Protein AF-A0A699RBP7-F1 (afdb_monomer)

Secondary structure (DSSP, 8-state):
-HHHHHHHHHHHHHHHHHH--HHHHHHHHHHHHS-HHHHHHHHHHHHHHHHHTSSSSSHHHHHHTS-HHHHHHHHHT--SSHHHHHHHHHHHHHHHHHHHHHHHHHHHHHHHHT-

Radius of gyration: 32.84 Å; Cα contacts (8 Å, |Δi|>4): 34; chains: 1; bounding box: 52×28×97 Å

pLDDT: mean 85.46, std 9.22, range [52.0, 94.81]

InterPro domains:
  IPR005162 Retrotransposon-derived protein PEG10, N-terminal capsid-like domain [PF03732] (1-54)

Sequence (115 aa):
ALMWWNSHVRIFGNDVAYVMTWIELKEKMADKYCPRNEMKKIETEFWNLKVQGTGVTRVERYIGGLPDSIYGSVAASKPKTMQEATEMETGLMDKKIRTYTERQAANKRKFEDTS

Nearest PDB structures (foldseek):
  2fi2-assembly1_B  TM=8.520E-01  e=1.360E+00  Homo sapiens
  4ilo-assembly1_A  TM=3.085E-01  e=9.443E+00  Chlamydia trachomatis L2/434/Bu

Structure (mmCIF, N/CA/C/O backbone):
data_AF-A0A699RBP7-F1
#
_entry.id   AF-A0A699RBP7-F1
#
loop_
_atom_site.group_PDB
_atom_site.id
_atom_site.type_symbol
_atom_site.label_atom_id
_atom_site.label_alt_id
_atom_site.label_comp_id
_atom_site.label_asym_id
_atom_site.label_entity_id
_atom_site.label_seq_id
_atom_site.pdbx_PDB_ins_code
_atom_site.Cartn_x
_atom_site.Cartn_y
_atom_site.Cartn_z
_atom_site.occupancy
_atom_site.B_iso_or_equiv
_atom_site.auth_seq_id
_atom_site.auth_comp_id
_atom_site.auth_asym_id
_atom_site.auth_atom_id
_atom_site.pdbx_PDB_model_num
ATOM 1 N N . ALA A 1 1 ? 19.885 -7.729 -23.305 1.00 81.06 1 ALA A N 1
ATOM 2 C CA . ALA A 1 1 ? 20.679 -6.550 -23.704 1.00 81.06 1 ALA A CA 1
ATOM 3 C C 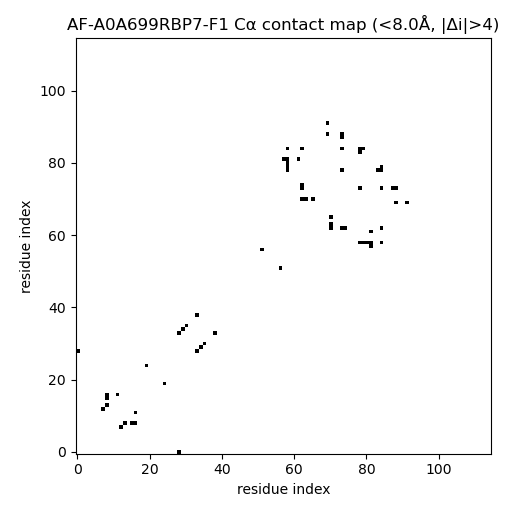. ALA A 1 1 ? 21.782 -6.905 -24.707 1.00 81.06 1 ALA A C 1
ATOM 5 O O . ALA A 1 1 ? 21.675 -6.493 -25.852 1.00 81.06 1 ALA A O 1
ATOM 6 N N . LEU A 1 2 ? 22.779 -7.725 -24.339 1.00 85.25 2 LEU A N 1
ATOM 7 C CA . LEU A 1 2 ? 23.954 -8.017 -25.183 1.00 85.25 2 LEU A CA 1
ATOM 8 C C . LEU A 1 2 ? 23.623 -8.613 -26.567 1.00 85.25 2 LEU A C 1
ATOM 10 O O . LEU A 1 2 ? 24.095 -8.111 -27.578 1.00 85.25 2 LEU A O 1
ATOM 14 N N . MET A 1 3 ? 22.747 -9.623 -26.635 1.00 90.25 3 MET A N 1
ATOM 15 C CA . MET A 1 3 ? 22.326 -10.210 -27.922 1.00 90.25 3 MET A CA 1
ATOM 16 C C . MET A 1 3 ? 21.617 -9.199 -28.833 1.00 90.25 3 MET A C 1
ATOM 18 O O . MET A 1 3 ? 21.766 -9.238 -30.051 1.00 90.25 3 MET A O 1
ATOM 22 N N . TRP A 1 4 ? 20.851 -8.275 -28.245 1.00 88.69 4 TRP A N 1
ATOM 23 C CA . TRP A 1 4 ? 20.198 -7.217 -29.008 1.00 88.69 4 TRP A CA 1
ATOM 24 C C . TRP A 1 4 ? 21.207 -6.195 -29.518 1.00 88.69 4 TRP A C 1
ATOM 26 O O . TRP A 1 4 ? 21.130 -5.839 -30.687 1.00 88.69 4 TRP A O 1
ATOM 36 N N . TRP A 1 5 ? 22.159 -5.774 -28.682 1.00 88.88 5 TRP A N 1
ATOM 37 C CA . TRP A 1 5 ? 23.223 -4.861 -29.092 1.00 88.88 5 TRP A CA 1
ATOM 38 C C . TRP A 1 5 ? 24.043 -5.447 -30.246 1.00 88.88 5 TRP A C 1
ATOM 40 O O . TRP A 1 5 ? 24.191 -4.804 -31.278 1.00 88.88 5 TRP A O 1
ATOM 50 N N . ASN A 1 6 ? 24.445 -6.717 -30.144 1.00 89.88 6 ASN A N 1
ATOM 51 C CA . ASN A 1 6 ? 25.161 -7.411 -31.218 1.00 89.88 6 ASN A CA 1
ATOM 52 C C . ASN A 1 6 ? 24.338 -7.473 -32.516 1.00 89.88 6 ASN A C 1
ATOM 54 O O . ASN A 1 6 ? 24.874 -7.280 -33.604 1.00 89.88 6 ASN A O 1
ATOM 58 N N . SER A 1 7 ? 23.022 -7.691 -32.420 1.00 90.38 7 SER A N 1
ATOM 59 C CA . SER A 1 7 ? 22.133 -7.618 -33.584 1.00 90.38 7 SER A CA 1
ATOM 60 C C . SER A 1 7 ? 21.995 -6.194 -34.131 1.00 90.38 7 SER A C 1
ATOM 62 O O . SER A 1 7 ? 21.873 -6.034 -35.340 1.00 90.38 7 SER A O 1
ATOM 64 N N . HIS A 1 8 ? 21.988 -5.174 -33.272 1.00 86.75 8 HIS A N 1
ATOM 65 C CA . HIS A 1 8 ? 21.884 -3.770 -33.661 1.00 86.75 8 HIS A CA 1
ATOM 66 C C . HIS A 1 8 ? 23.125 -3.327 -34.444 1.00 86.75 8 HIS A C 1
ATOM 68 O O . HIS A 1 8 ? 22.990 -2.829 -35.558 1.00 86.75 8 HIS A O 1
ATOM 74 N N . VAL A 1 9 ? 24.322 -3.623 -33.92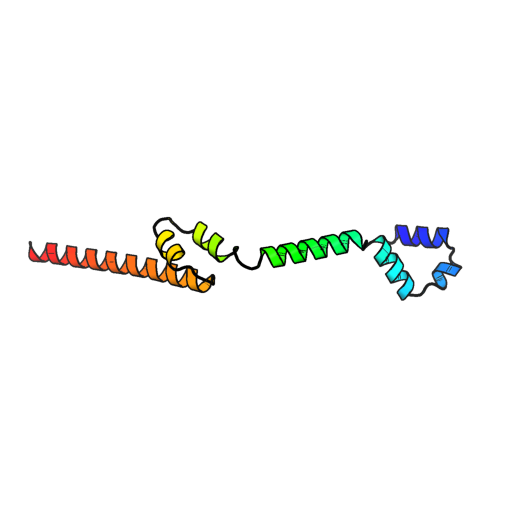6 1.00 90.12 9 VAL A N 1
ATOM 75 C CA . VAL A 1 9 ? 25.605 -3.369 -34.605 1.00 90.12 9 VAL A CA 1
ATOM 76 C C . VAL A 1 9 ? 25.685 -4.118 -35.940 1.00 90.12 9 VAL A C 1
ATOM 78 O O . VAL A 1 9 ? 26.140 -3.560 -36.933 1.00 90.12 9 VAL A O 1
ATOM 81 N N . ARG A 1 10 ? 25.173 -5.357 -36.008 1.00 91.06 10 ARG A N 1
ATOM 82 C CA . ARG A 1 10 ? 25.132 -6.139 -37.257 1.00 91.06 10 ARG A CA 1
ATOM 83 C C . ARG A 1 10 ? 24.223 -5.528 -38.330 1.00 91.06 10 ARG A C 1
ATOM 85 O O . ARG A 1 10 ? 24.494 -5.708 -39.509 1.00 91.06 10 ARG A O 1
ATOM 92 N N . ILE A 1 11 ? 23.135 -4.864 -37.934 1.00 88.88 11 ILE A N 1
ATOM 93 C CA . ILE A 1 11 ? 22.132 -4.302 -38.857 1.00 88.88 11 ILE A CA 1
ATOM 94 C C . ILE A 1 11 ? 22.517 -2.895 -39.311 1.00 88.88 11 ILE A C 1
ATOM 96 O O . ILE A 1 11 ? 22.433 -2.592 -40.495 1.00 88.88 11 ILE A O 1
ATOM 100 N N . PHE A 1 12 ? 22.911 -2.035 -38.374 1.00 85.62 12 PHE A N 1
ATOM 101 C CA . PHE A 1 12 ? 23.188 -0.624 -38.649 1.00 85.62 12 PHE A CA 1
ATOM 102 C C . PHE A 1 12 ? 24.664 -0.354 -38.969 1.00 85.62 12 PHE A C 1
ATOM 104 O O . PHE A 1 12 ? 25.003 0.743 -39.398 1.00 85.62 12 PHE A O 1
ATOM 111 N N . GLY A 1 13 ? 25.529 -1.358 -38.816 1.00 89.00 13 GLY A N 1
ATOM 112 C CA . GLY A 1 13 ? 26.955 -1.250 -39.087 1.00 89.00 13 GLY A CA 1
ATOM 113 C C . GLY A 1 13 ? 27.741 -0.688 -37.906 1.00 89.00 13 GLY A C 1
ATOM 114 O O . GLY A 1 13 ? 27.211 -0.032 -37.005 1.00 89.00 13 GLY A O 1
ATOM 115 N N . ASN A 1 14 ? 29.043 -0.966 -37.917 1.00 85.50 14 ASN A N 1
ATOM 116 C CA . ASN A 1 14 ? 29.942 -0.567 -36.840 1.00 85.50 14 ASN A CA 1
ATOM 117 C C . ASN A 1 14 ? 30.136 0.957 -36.787 1.00 85.50 14 ASN A C 1
ATOM 119 O O . ASN A 1 14 ? 30.266 1.510 -35.702 1.00 85.50 14 ASN A O 1
ATOM 123 N N . ASP A 1 15 ? 30.076 1.637 -37.935 1.00 88.00 15 ASP A N 1
ATOM 124 C CA . ASP A 1 15 ? 30.244 3.092 -38.030 1.00 88.00 15 ASP A CA 1
ATOM 125 C C . ASP A 1 15 ? 29.105 3.845 -37.329 1.00 88.00 15 ASP A C 1
ATOM 127 O O . ASP A 1 15 ? 29.346 4.753 -36.537 1.00 88.00 15 ASP A O 1
ATOM 131 N N . VAL A 1 16 ? 27.855 3.409 -37.535 1.00 86.19 16 VAL A N 1
ATOM 132 C CA . VAL A 1 16 ? 26.678 3.984 -36.859 1.00 86.19 16 VAL A CA 1
ATOM 133 C C . VAL A 1 16 ? 26.708 3.680 -35.362 1.00 86.19 16 VAL A C 1
ATOM 135 O O . VAL A 1 16 ? 26.352 4.531 -34.550 1.00 86.19 16 VAL A O 1
ATOM 138 N N . ALA A 1 17 ? 27.164 2.485 -34.978 1.00 84.31 17 ALA A N 1
ATOM 139 C CA . ALA A 1 17 ? 27.316 2.116 -33.575 1.00 84.31 17 ALA A CA 1
ATOM 140 C C . ALA A 1 17 ? 28.421 2.915 -32.863 1.00 84.31 17 ALA A C 1
ATOM 142 O O . ALA A 1 17 ? 28.272 3.219 -31.683 1.00 84.31 17 ALA A O 1
ATOM 143 N N . TYR A 1 18 ? 29.503 3.264 -33.565 1.00 86.88 18 TYR A N 1
ATOM 144 C CA . TYR A 1 18 ? 30.629 4.020 -33.011 1.00 86.88 18 TYR A CA 1
ATOM 145 C C . TYR A 1 18 ? 30.313 5.512 -32.838 1.00 86.88 18 TYR A C 1
ATOM 147 O O . TYR A 1 18 ? 30.796 6.143 -31.902 1.00 86.88 18 TYR A O 1
ATOM 155 N N . VAL A 1 19 ? 29.480 6.072 -33.720 1.00 92.00 19 VAL A N 1
ATOM 156 C CA . VAL A 1 19 ? 29.019 7.470 -33.641 1.00 92.00 19 VAL A CA 1
ATOM 157 C C . VAL A 1 19 ? 27.870 7.641 -32.635 1.00 92.00 19 VAL A C 1
ATOM 159 O O . VAL A 1 19 ? 27.606 8.755 -32.186 1.00 92.00 19 VAL A O 1
ATOM 162 N N . MET A 1 20 ? 27.209 6.549 -32.237 1.00 92.06 20 MET A N 1
ATOM 163 C CA . MET A 1 20 ? 26.088 6.582 -31.299 1.00 92.06 20 MET A CA 1
ATOM 164 C C . MET A 1 20 ? 26.499 7.112 -29.925 1.00 92.06 20 MET A C 1
ATOM 166 O O . MET A 1 20 ? 27.404 6.598 -29.264 1.00 92.06 20 MET A O 1
ATOM 170 N N . THR A 1 21 ? 25.762 8.107 -29.444 1.00 94.81 21 THR A N 1
ATOM 171 C CA . THR A 1 21 ? 25.979 8.674 -28.116 1.00 94.81 21 THR A CA 1
ATOM 172 C C . THR A 1 21 ? 25.412 7.778 -27.014 1.00 94.81 21 THR A C 1
ATOM 174 O O . THR A 1 21 ? 24.477 6.995 -27.201 1.00 94.81 21 THR A O 1
ATOM 177 N N . TRP A 1 22 ? 25.926 7.950 -25.793 1.00 86.88 22 TRP A N 1
ATOM 178 C CA . TRP A 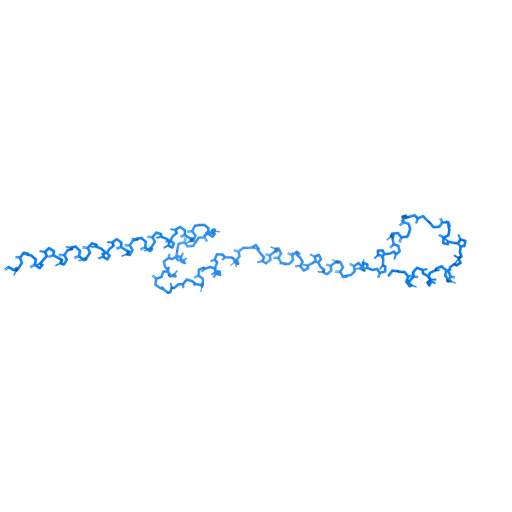1 22 ? 25.388 7.275 -24.607 1.00 86.88 22 TRP A CA 1
ATOM 179 C C . TRP A 1 22 ? 23.907 7.608 -24.341 1.00 86.88 22 TRP A C 1
ATOM 181 O O . TRP A 1 22 ? 23.180 6.799 -23.765 1.00 86.88 22 TRP A O 1
ATOM 191 N N . ILE A 1 23 ? 23.443 8.794 -24.750 1.00 92.81 23 ILE A N 1
ATOM 192 C CA . ILE A 1 23 ? 22.043 9.211 -24.601 1.00 92.81 23 ILE A CA 1
ATOM 193 C C . ILE A 1 23 ? 21.151 8.390 -25.535 1.00 92.81 23 ILE A C 1
ATOM 195 O O . ILE A 1 23 ? 20.218 7.747 -25.059 1.00 92.81 23 ILE A O 1
ATOM 199 N N . GLU A 1 24 ? 21.494 8.322 -26.820 1.00 91.31 24 GLU A N 1
ATOM 200 C CA . GLU A 1 24 ? 20.739 7.555 -27.820 1.00 91.31 24 GLU A CA 1
ATOM 201 C C . GLU A 1 24 ? 20.717 6.056 -27.498 1.00 91.31 24 GLU A C 1
ATOM 203 O O . GLU A 1 24 ? 19.691 5.390 -27.656 1.00 91.31 24 GLU A O 1
ATOM 208 N N . LEU A 1 25 ? 21.830 5.513 -26.989 1.00 89.69 25 LEU A N 1
ATOM 209 C CA . LEU A 1 25 ? 21.883 4.125 -26.535 1.00 89.69 25 LEU A CA 1
ATOM 210 C C . LEU A 1 25 ? 20.900 3.874 -25.384 1.00 89.69 25 LEU A C 1
ATOM 212 O O . LEU A 1 25 ? 20.152 2.894 -25.415 1.00 89.69 25 LEU A O 1
ATOM 216 N N . LYS A 1 26 ? 20.876 4.756 -24.377 1.00 88.12 26 LYS A N 1
ATOM 217 C CA . LYS A 1 26 ? 19.930 4.654 -23.257 1.00 88.12 26 LYS A CA 1
ATOM 218 C C . LYS A 1 26 ? 18.484 4.756 -23.728 1.00 88.12 26 LYS A C 1
ATOM 220 O O . LYS A 1 26 ? 17.660 3.989 -23.243 1.00 88.12 26 LYS A O 1
ATOM 225 N N . GLU A 1 27 ? 18.179 5.641 -24.673 1.00 91.12 27 GLU A N 1
ATOM 226 C CA . GLU A 1 27 ? 16.831 5.772 -25.237 1.00 91.12 27 GLU A CA 1
ATOM 227 C C . GLU A 1 27 ? 16.397 4.505 -25.972 1.00 91.12 27 GLU A C 1
ATOM 229 O O . GLU A 1 27 ? 15.321 3.982 -25.695 1.00 91.12 27 GLU A O 1
ATOM 234 N N . LYS A 1 28 ? 17.250 3.935 -26.833 1.00 88.38 28 LYS A N 1
ATOM 235 C CA . LYS A 1 28 ? 16.945 2.670 -27.528 1.00 88.38 28 LYS A CA 1
ATOM 236 C C . LYS A 1 28 ? 16.799 1.493 -26.561 1.00 88.38 28 LYS A C 1
ATOM 238 O O . LYS A 1 28 ? 15.965 0.613 -26.770 1.00 88.38 28 LYS A O 1
ATOM 243 N N . MET A 1 29 ? 17.603 1.467 -25.499 1.00 87.81 29 MET A N 1
ATOM 244 C CA . MET A 1 29 ? 17.494 0.466 -24.437 1.00 87.81 29 MET A CA 1
ATOM 245 C C . MET A 1 29 ? 16.198 0.630 -23.635 1.00 87.81 29 MET A C 1
ATOM 247 O O . MET A 1 29 ? 15.542 -0.368 -23.340 1.00 87.81 29 MET A O 1
ATOM 251 N N . ALA A 1 30 ? 15.808 1.864 -23.316 1.00 88.19 30 ALA A N 1
ATOM 252 C CA . ALA A 1 30 ? 14.559 2.162 -22.628 1.00 88.19 30 ALA A CA 1
ATOM 253 C C . ALA A 1 30 ? 13.342 1.827 -23.501 1.00 88.19 30 ALA A C 1
ATOM 255 O O . ALA A 1 30 ? 12.439 1.153 -23.030 1.00 88.19 30 ALA A O 1
ATOM 256 N N . ASP A 1 31 ? 13.339 2.191 -24.781 1.00 86.75 31 ASP A N 1
ATOM 257 C CA . ASP A 1 31 ? 12.249 1.854 -25.703 1.00 86.75 31 ASP A CA 1
ATOM 258 C C . ASP A 1 31 ? 12.036 0.333 -25.808 1.00 86.75 31 ASP A C 1
ATOM 260 O O . ASP A 1 31 ? 10.916 -0.165 -25.690 1.00 86.75 31 ASP A O 1
ATOM 264 N N . LYS A 1 32 ? 13.130 -0.431 -25.925 1.00 87.44 32 LYS A N 1
ATOM 265 C CA . LYS A 1 32 ? 13.064 -1.889 -26.064 1.00 87.44 32 LYS A CA 1
ATOM 266 C C . LYS A 1 32 ? 12.687 -2.630 -24.779 1.00 87.44 32 LYS A C 1
ATOM 268 O O . LYS A 1 32 ? 11.996 -3.646 -24.847 1.00 87.44 32 LYS A O 1
ATOM 273 N N . TYR A 1 33 ? 13.227 -2.210 -23.637 1.00 87.38 33 TYR A N 1
ATOM 274 C CA . TYR A 1 33 ? 13.149 -2.977 -22.385 1.00 87.38 33 TYR A CA 1
ATOM 275 C C . TYR A 1 33 ? 12.264 -2.333 -21.316 1.00 87.38 33 TYR A C 1
ATOM 277 O O . TYR A 1 33 ? 11.907 -2.995 -20.346 1.00 87.38 33 TYR A O 1
ATOM 285 N N . CYS A 1 34 ? 11.893 -1.070 -21.494 1.00 85.94 34 CYS A N 1
ATOM 286 C CA . CYS A 1 34 ? 11.016 -0.304 -20.618 1.00 85.94 34 CYS A CA 1
ATOM 287 C C . CYS A 1 34 ? 9.826 0.238 -21.440 1.00 85.94 34 CYS A C 1
ATOM 289 O O . CYS A 1 34 ? 9.653 1.454 -21.581 1.00 85.94 34 CYS A O 1
ATOM 291 N N . PRO A 1 35 ? 9.004 -0.656 -22.027 1.00 85.50 35 PRO A N 1
ATOM 292 C CA . PRO A 1 35 ? 7.960 -0.248 -22.949 1.00 85.50 35 PRO A CA 1
ATOM 293 C C . PRO A 1 35 ? 6.928 0.619 -22.220 1.00 85.50 35 PRO A C 1
ATOM 295 O O . PRO A 1 35 ? 6.442 0.312 -21.127 1.00 85.50 35 PRO A O 1
ATOM 298 N N . ARG A 1 36 ? 6.618 1.766 -22.829 1.00 84.94 36 ARG A N 1
ATOM 299 C CA . ARG A 1 36 ? 5.864 2.846 -22.179 1.00 84.94 36 ARG A CA 1
ATOM 300 C C . ARG A 1 36 ? 4.445 2.435 -21.771 1.00 84.94 36 ARG A C 1
ATOM 302 O O . ARG A 1 36 ? 3.884 3.033 -20.860 1.00 84.94 36 ARG A O 1
ATOM 309 N N . ASN A 1 37 ? 3.856 1.443 -22.437 1.00 85.12 37 ASN A N 1
ATOM 310 C CA . ASN A 1 37 ? 2.545 0.882 -22.101 1.00 85.12 37 ASN A CA 1
ATOM 311 C C . ASN A 1 37 ? 2.569 0.091 -20.781 1.00 85.12 37 ASN A C 1
ATOM 313 O O . ASN A 1 37 ? 1.684 0.294 -19.956 1.00 85.12 37 ASN A O 1
ATOM 317 N N . GLU A 1 38 ? 3.584 -0.745 -20.557 1.00 87.81 38 GLU A N 1
ATOM 318 C CA . GLU A 1 38 ? 3.763 -1.499 -19.312 1.00 87.81 38 GLU A CA 1
ATOM 319 C C . GLU A 1 38 ? 4.082 -0.551 -18.154 1.00 87.81 38 GLU A C 1
ATOM 321 O O . GLU A 1 38 ? 3.489 -0.665 -17.088 1.00 87.81 38 GLU A O 1
ATOM 326 N N . MET A 1 39 ? 4.928 0.464 -18.375 1.00 88.00 39 MET A N 1
ATOM 327 C CA . MET A 1 39 ? 5.186 1.489 -17.354 1.00 88.00 39 MET A CA 1
ATOM 328 C C . MET A 1 39 ? 3.920 2.254 -16.969 1.00 88.00 39 MET A C 1
ATOM 330 O O . MET A 1 39 ? 3.615 2.380 -15.787 1.00 88.00 39 MET A O 1
ATOM 334 N N . LYS A 1 40 ? 3.128 2.697 -17.953 1.00 88.31 40 LYS A N 1
ATOM 335 C CA . LYS A 1 40 ? 1.831 3.340 -17.692 1.00 88.31 40 LYS A CA 1
ATOM 336 C C . LYS A 1 40 ? 0.861 2.418 -16.956 1.00 88.31 40 LYS A C 1
ATOM 338 O O . LYS A 1 40 ? 0.083 2.891 -16.129 1.00 88.31 40 LYS A O 1
ATOM 343 N N . LYS A 1 41 ? 0.887 1.116 -17.254 1.00 91.19 41 LYS A N 1
ATOM 344 C CA . LYS A 1 41 ? 0.075 0.114 -16.561 1.00 91.19 41 LYS A CA 1
ATOM 345 C C . LYS A 1 41 ? 0.489 0.003 -15.095 1.00 91.19 41 LYS A C 1
ATOM 347 O O . LYS A 1 41 ? -0.371 0.142 -14.236 1.00 91.19 41 LYS A O 1
ATOM 352 N N . ILE A 1 42 ? 1.785 -0.133 -14.814 1.00 90.50 42 ILE A N 1
ATOM 353 C CA . ILE A 1 42 ? 2.325 -0.175 -13.447 1.00 90.50 42 ILE A CA 1
ATOM 354 C C . ILE A 1 42 ? 2.024 1.131 -12.697 1.00 90.50 42 ILE A C 1
ATOM 356 O O . ILE A 1 42 ? 1.595 1.086 -11.549 1.00 90.50 42 ILE A O 1
ATOM 360 N N . GLU A 1 43 ? 2.182 2.295 -13.333 1.00 88.75 43 GLU A N 1
ATOM 361 C CA . GLU A 1 43 ? 1.818 3.590 -12.741 1.00 88.75 43 GLU A CA 1
ATOM 362 C C . GLU A 1 43 ? 0.327 3.654 -12.397 1.00 88.75 43 GLU A C 1
ATOM 364 O O . GLU A 1 43 ? -0.039 4.096 -11.310 1.00 88.75 43 GLU A O 1
ATOM 369 N N . THR A 1 44 ? -0.537 3.181 -13.296 1.00 89.31 44 THR A N 1
ATOM 370 C CA . THR A 1 44 ? -1.990 3.150 -13.083 1.00 89.31 44 THR A CA 1
ATOM 371 C C . THR A 1 44 ? -2.369 2.177 -11.968 1.00 89.31 44 THR A C 1
ATOM 373 O O . THR A 1 44 ? -3.171 2.518 -11.103 1.00 89.31 44 THR A O 1
ATOM 376 N N . GLU A 1 45 ? -1.776 0.983 -11.942 1.00 88.56 45 GLU A N 1
ATOM 377 C CA . GLU A 1 45 ? -1.958 -0.001 -10.871 1.00 88.56 45 GLU A CA 1
ATOM 378 C C . GLU A 1 45 ? -1.476 0.552 -9.527 1.00 88.56 45 GLU A C 1
ATOM 380 O O . GLU A 1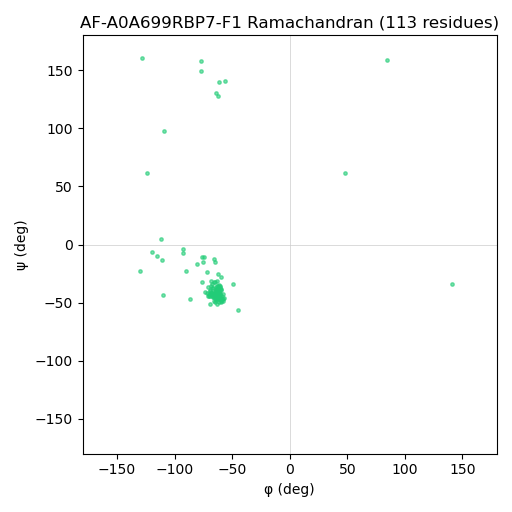 45 ? -2.189 0.449 -8.535 1.00 88.56 45 GLU A O 1
ATOM 385 N N . PHE A 1 46 ? -0.324 1.223 -9.490 1.00 86.69 46 PHE A N 1
ATOM 386 C CA . PHE A 1 46 ? 0.200 1.867 -8.288 1.00 86.69 46 PHE A CA 1
ATOM 387 C C . PHE A 1 46 ? -0.711 2.996 -7.792 1.00 86.69 46 PHE A C 1
ATOM 389 O O . PHE A 1 46 ? -1.003 3.079 -6.597 1.00 86.69 46 PHE A O 1
ATOM 396 N N . TRP A 1 47 ? -1.207 3.842 -8.698 1.00 82.94 47 TRP A N 1
ATOM 397 C CA . TRP A 1 47 ? -2.193 4.869 -8.368 1.00 82.94 47 TRP A CA 1
ATOM 398 C C . TRP A 1 47 ? -3.492 4.259 -7.845 1.00 82.94 47 TRP A C 1
ATOM 400 O O . TRP A 1 47 ? -3.977 4.704 -6.808 1.00 82.94 47 TRP A O 1
ATOM 410 N N . ASN A 1 48 ? -4.016 3.211 -8.481 1.00 78.00 48 ASN A N 1
ATOM 411 C CA . ASN A 1 48 ? -5.206 2.498 -8.016 1.00 78.00 48 ASN A CA 1
ATOM 412 C C . ASN A 1 48 ? -4.987 1.855 -6.644 1.00 78.00 48 ASN A C 1
ATOM 414 O O . ASN A 1 48 ? -5.856 1.967 -5.789 1.00 78.00 48 ASN A O 1
ATOM 418 N N . LEU A 1 49 ? -3.825 1.249 -6.393 1.00 77.25 49 LEU A N 1
ATOM 419 C CA . LEU A 1 49 ? -3.463 0.689 -5.089 1.00 77.25 49 LEU A CA 1
ATOM 420 C C . LEU A 1 49 ? -3.356 1.770 -4.014 1.00 77.25 49 LEU A C 1
ATOM 422 O O . LEU A 1 49 ? -3.800 1.564 -2.888 1.00 77.25 49 LEU A O 1
ATOM 426 N N . LYS A 1 50 ? -2.806 2.939 -4.351 1.00 71.75 50 LYS A N 1
ATOM 427 C CA . LYS A 1 50 ? -2.747 4.086 -3.441 1.00 71.75 50 LYS A CA 1
ATOM 428 C C . LYS A 1 50 ? -4.143 4.636 -3.149 1.00 71.75 50 LYS A C 1
ATOM 430 O O . LYS A 1 50 ? -4.455 4.873 -1.990 1.00 71.75 50 LYS A O 1
ATOM 435 N N . VAL A 1 51 ? -4.979 4.790 -4.176 1.00 69.94 51 VAL A N 1
ATOM 436 C CA . VAL A 1 51 ? -6.356 5.302 -4.075 1.00 69.94 51 VAL A CA 1
ATOM 437 C C . VAL A 1 51 ? -7.267 4.318 -3.330 1.00 69.94 51 VAL A C 1
ATOM 439 O O . VAL A 1 51 ? -8.021 4.726 -2.453 1.00 69.94 51 VAL A O 1
ATOM 442 N N . GLN A 1 52 ? -7.154 3.013 -3.587 1.00 58.59 52 GLN A N 1
ATOM 443 C CA . GLN A 1 52 ? -7.833 1.959 -2.815 1.00 58.59 52 GLN A CA 1
ATOM 444 C C . GLN A 1 52 ? -7.225 1.782 -1.410 1.00 58.59 52 GLN A C 1
ATOM 446 O O . GLN A 1 52 ? -7.891 1.328 -0.479 1.00 58.59 52 GLN A O 1
ATOM 451 N N . GLY A 1 53 ? -5.967 2.183 -1.223 1.00 55.44 53 GLY A N 1
ATOM 452 C CA . GLY A 1 53 ? -5.285 2.259 0.067 1.00 55.44 53 GLY A CA 1
ATOM 453 C C . GLY A 1 53 ? -5.721 3.441 0.938 1.00 55.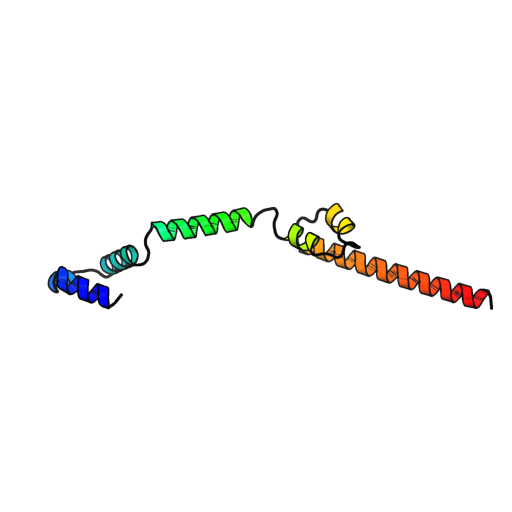44 53 GLY A C 1
ATOM 454 O O . GLY A 1 53 ? -5.393 3.467 2.124 1.00 55.44 53 GLY A O 1
ATOM 455 N N . THR A 1 54 ? -6.481 4.397 0.397 1.00 59.38 54 THR A N 1
ATOM 456 C CA . THR A 1 54 ? -6.963 5.570 1.133 1.00 59.38 54 THR A CA 1
ATOM 457 C C . THR A 1 54 ? -8.466 5.489 1.382 1.00 59.38 54 THR A C 1
ATOM 459 O O . THR A 1 54 ? -9.266 5.869 0.535 1.00 59.38 54 THR A O 1
ATOM 462 N N . GLY A 1 55 ? -8.846 5.030 2.578 1.00 57.62 55 GLY A N 1
ATOM 463 C CA . GLY A 1 55 ? -10.101 5.459 3.212 1.00 57.62 55 GLY A CA 1
ATOM 464 C C . GLY A 1 55 ? -10.892 4.390 3.959 1.00 57.62 55 GLY A C 1
ATOM 465 O O . GLY A 1 55 ? -11.476 4.703 4.987 1.00 57.62 55 GLY A O 1
ATOM 466 N N . VAL A 1 56 ? -10.881 3.138 3.494 1.00 58.97 56 VAL A N 1
ATOM 467 C CA . VAL A 1 56 ? -11.783 2.083 4.019 1.00 58.97 56 VAL A CA 1
ATOM 468 C C . VAL A 1 56 ? -11.012 0.890 4.619 1.00 58.97 56 VAL A C 1
ATOM 470 O O . VAL A 1 56 ? -11.566 -0.003 5.234 1.00 58.97 56 VAL A O 1
ATOM 473 N N . THR A 1 57 ? -9.683 0.827 4.509 1.00 71.19 57 THR A N 1
ATOM 474 C CA . THR A 1 57 ? -9.075 -0.501 4.305 1.00 71.19 57 THR A CA 1
ATOM 475 C C . THR A 1 57 ? -8.167 -1.073 5.389 1.00 71.19 57 THR A C 1
ATOM 477 O O . THR A 1 57 ? -7.856 -2.256 5.307 1.00 71.19 57 THR A O 1
ATOM 480 N N . ARG A 1 58 ? -7.737 -0.350 6.427 1.00 77.69 58 ARG A N 1
ATOM 481 C CA . ARG A 1 58 ? -6.879 -0.964 7.473 1.00 77.69 58 ARG A CA 1
ATOM 482 C C . ARG A 1 58 ? -7.584 -1.129 8.809 1.00 77.69 58 ARG A C 1
ATOM 484 O O . ARG A 1 58 ? -7.504 -2.201 9.399 1.00 77.69 58 ARG A O 1
ATOM 491 N N . VAL A 1 59 ? -8.314 -0.100 9.221 1.00 82.75 59 VAL A N 1
ATOM 492 C CA . VAL A 1 59 ? -9.063 -0.095 10.478 1.00 82.75 59 VAL A CA 1
ATOM 493 C C . VAL A 1 59 ? -10.257 -1.044 10.406 1.00 82.75 59 VAL A C 1
ATOM 495 O O . VAL A 1 5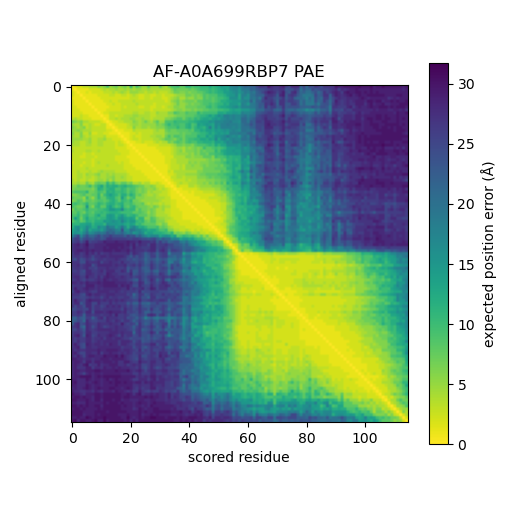9 ? -10.421 -1.860 11.299 1.00 82.75 59 VAL A O 1
ATOM 498 N N . GLU A 1 60 ? -11.024 -1.047 9.315 1.00 85.00 60 GLU A N 1
ATOM 499 C CA . GLU A 1 60 ? -12.149 -1.983 9.161 1.00 85.00 60 GLU A CA 1
ATOM 500 C C . GLU A 1 60 ? -11.694 -3.443 9.101 1.00 85.00 60 GLU A C 1
ATOM 502 O O . GLU A 1 60 ? -12.319 -4.310 9.702 1.00 85.00 60 GLU A O 1
ATOM 507 N N . ARG A 1 61 ? -10.561 -3.716 8.440 1.00 86.88 61 ARG A N 1
ATOM 508 C CA . ARG A 1 61 ? -9.961 -5.057 8.408 1.00 86.88 61 ARG A CA 1
ATOM 509 C C . AR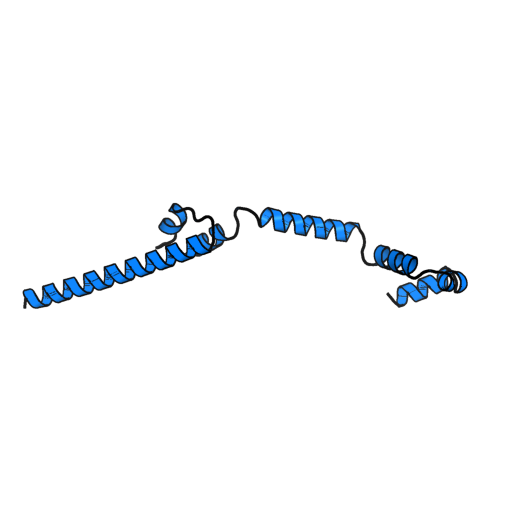G A 1 61 ? -9.497 -5.502 9.792 1.00 86.88 61 ARG A C 1
ATOM 511 O O . ARG A 1 61 ? -9.666 -6.662 10.142 1.00 86.88 61 ARG A O 1
ATOM 518 N N . TYR A 1 62 ? -8.907 -4.586 10.558 1.00 89.19 62 TYR A N 1
ATOM 519 C CA . TYR A 1 62 ? -8.518 -4.843 11.940 1.00 89.19 62 TYR A CA 1
ATOM 520 C C . TYR A 1 62 ? -9.737 -5.144 12.807 1.00 89.19 62 TYR A C 1
ATOM 522 O O . TYR A 1 62 ? -9.776 -6.189 13.445 1.00 89.19 62 TYR A O 1
ATOM 530 N N . ILE A 1 63 ? -10.760 -4.283 12.751 1.00 90.38 63 ILE A N 1
ATOM 531 C CA . ILE A 1 63 ? -12.017 -4.465 13.482 1.00 90.38 63 ILE A CA 1
ATOM 532 C C . ILE A 1 63 ? -12.661 -5.802 13.099 1.00 90.38 63 ILE A C 1
ATOM 534 O O . ILE A 1 63 ? -13.033 -6.557 13.985 1.00 90.38 63 ILE A O 1
ATOM 538 N N . GLY A 1 64 ? -12.734 -6.139 11.808 1.00 90.00 64 GLY A N 1
ATOM 539 C CA . GLY A 1 64 ? -13.303 -7.401 11.323 1.00 90.00 64 GLY A CA 1
ATOM 540 C C . GLY A 1 64 ? -12.541 -8.665 11.742 1.00 90.00 64 GLY A C 1
ATOM 541 O O . GLY A 1 64 ? -13.089 -9.755 11.623 1.00 90.00 64 GLY A O 1
ATOM 542 N N . GLY A 1 65 ? -11.304 -8.538 12.233 1.00 91.38 65 GLY A N 1
ATOM 543 C CA . GLY A 1 65 ? -10.527 -9.642 12.804 1.00 91.38 65 GLY A CA 1
ATOM 544 C C . GLY A 1 65 ? -10.660 -9.794 14.324 1.00 91.38 65 GLY A C 1
ATOM 545 O O . GLY A 1 65 ? -10.073 -10.719 14.883 1.00 91.38 65 GLY A O 1
ATOM 546 N N . LEU A 1 66 ? -11.383 -8.897 15.005 1.00 91.81 66 LEU A N 1
ATOM 547 C CA . LEU A 1 66 ? -11.524 -8.930 16.460 1.00 91.81 66 LEU A CA 1
ATOM 548 C C . LEU A 1 66 ? -12.523 -10.005 16.920 1.00 91.81 66 LEU A C 1
ATOM 550 O O . LEU A 1 66 ? -13.523 -10.243 16.244 1.00 91.81 66 LEU A O 1
ATOM 554 N N . PRO A 1 67 ? -12.330 -10.594 18.116 1.00 89.75 67 PRO A N 1
ATOM 555 C CA . PRO A 1 67 ? -13.337 -11.448 18.733 1.00 89.75 67 PRO A CA 1
ATOM 556 C C . PRO A 1 67 ? -14.687 -10.734 18.902 1.00 89.75 67 PRO A C 1
ATOM 558 O O . PRO A 1 67 ? -14.737 -9.590 19.367 1.00 89.75 67 PRO A O 1
ATOM 561 N N . ASP A 1 68 ? -15.792 -11.449 18.662 1.00 89.62 68 ASP A N 1
ATOM 562 C CA . ASP A 1 68 ? -17.171 -10.926 18.759 1.00 89.62 68 ASP A CA 1
ATOM 563 C C . ASP A 1 68 ? -17.451 -10.183 20.072 1.00 89.62 68 ASP A C 1
ATOM 565 O O . ASP A 1 68 ? -18.170 -9.185 20.115 1.00 89.62 68 ASP A O 1
ATOM 569 N N . SER A 1 69 ? -16.822 -10.641 21.158 1.00 88.12 69 SER A N 1
ATOM 570 C CA . SER A 1 69 ? -16.992 -10.081 22.501 1.00 88.12 69 SER A CA 1
ATOM 571 C C . SER A 1 69 ? -16.487 -8.641 22.675 1.00 88.12 69 SER A C 1
ATOM 573 O O . SER A 1 69 ? -16.739 -8.048 23.730 1.00 88.12 69 SER A O 1
ATOM 575 N N . ILE A 1 70 ? -15.729 -8.118 21.706 1.00 92.38 70 ILE A N 1
ATOM 576 C CA . ILE A 1 70 ? -15.210 -6.743 21.677 1.00 92.38 70 ILE A CA 1
ATOM 577 C C . ILE A 1 70 ? -15.493 -6.032 20.347 1.00 92.38 70 ILE A C 1
ATOM 579 O O . ILE A 1 70 ? -15.578 -4.804 20.344 1.00 92.38 70 ILE A O 1
ATOM 583 N N . TYR A 1 71 ? -15.713 -6.780 19.256 1.00 91.69 71 TYR A N 1
ATOM 584 C CA . TYR A 1 71 ? -16.019 -6.258 17.920 1.00 91.69 71 TYR A CA 1
ATOM 585 C C . TYR A 1 71 ? -17.066 -5.140 17.952 1.00 91.69 71 TYR A C 1
ATOM 587 O O . TYR A 1 71 ? -16.793 -4.021 17.520 1.00 91.69 71 TYR A O 1
ATOM 595 N N . GLY A 1 72 ? -18.246 -5.415 18.521 1.00 91.12 72 GLY A N 1
ATOM 596 C CA . GLY A 1 72 ? -19.363 -4.468 18.498 1.00 91.12 72 GLY A CA 1
ATOM 597 C C . GLY A 1 72 ? -19.049 -3.155 19.218 1.00 91.12 72 GLY A C 1
ATOM 598 O O . GLY A 1 72 ? -19.449 -2.086 18.764 1.00 91.12 72 GLY A O 1
ATOM 599 N N . SER A 1 73 ? -18.285 -3.219 20.311 1.00 92.62 73 SER A N 1
ATOM 600 C CA . SER A 1 73 ? -17.878 -2.034 21.070 1.00 92.62 73 SER A CA 1
ATOM 601 C C . SER A 1 73 ? -16.836 -1.200 20.326 1.00 92.62 73 SER A C 1
ATOM 603 O O . SER A 1 73 ? -16.954 0.021 20.297 1.00 92.62 73 SER A O 1
ATOM 605 N N . VAL A 1 74 ? -15.847 -1.837 19.692 1.00 92.75 74 VAL A N 1
ATOM 606 C CA . VAL A 1 74 ? -14.813 -1.135 18.912 1.00 92.75 74 VAL A CA 1
ATOM 607 C C . VAL A 1 74 ? -15.409 -0.538 17.631 1.00 92.75 74 VAL A C 1
ATOM 609 O O . VAL A 1 74 ? -15.138 0.617 17.307 1.00 92.75 74 VAL A O 1
ATOM 612 N N . ALA A 1 75 ? -16.276 -1.279 16.933 1.00 91.00 75 ALA A N 1
ATOM 613 C CA . ALA A 1 75 ? -16.940 -0.822 15.712 1.00 91.00 75 ALA A CA 1
ATOM 614 C C . ALA A 1 75 ? -17.859 0.388 15.959 1.00 91.00 75 ALA A C 1
ATOM 616 O O . ALA A 1 75 ? -17.859 1.337 15.172 1.00 91.00 75 ALA A O 1
ATOM 617 N N . ALA A 1 76 ? -18.609 0.395 17.069 1.00 92.25 76 ALA A N 1
ATOM 618 C CA . ALA A 1 76 ? -19.507 1.496 17.426 1.00 92.25 76 ALA A CA 1
ATOM 619 C C . ALA A 1 76 ? -18.768 2.822 17.671 1.00 92.25 76 ALA A C 1
ATOM 621 O O . ALA A 1 76 ? -19.302 3.890 17.366 1.00 92.25 76 ALA A O 1
ATOM 622 N N . SER A 1 77 ? -17.533 2.753 18.170 1.00 91.44 77 SER A N 1
ATOM 623 C CA . SER A 1 77 ? -16.684 3.920 18.422 1.00 91.44 77 SER A CA 1
ATOM 624 C C . SER A 1 77 ? -16.059 4.519 17.161 1.00 91.44 77 SER A C 1
ATOM 626 O O . SER A 1 77 ? -15.514 5.617 17.229 1.00 91.44 77 SER A O 1
ATOM 628 N N . LYS A 1 78 ? -16.156 3.831 16.012 1.00 89.88 78 LYS A N 1
ATOM 62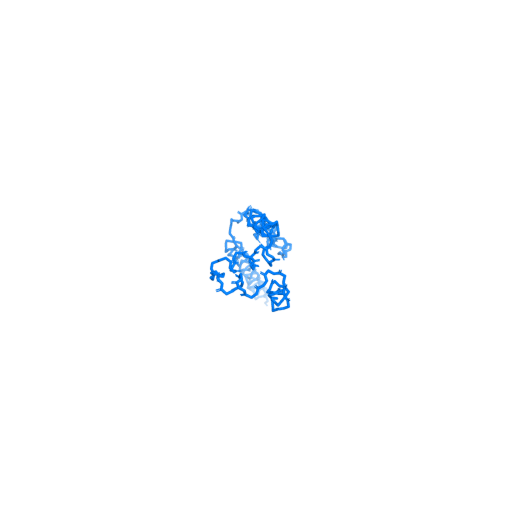9 C CA . LYS A 1 78 ? -15.712 4.307 14.689 1.00 89.88 78 LYS A CA 1
ATOM 630 C C . LYS A 1 78 ? -14.291 4.905 14.701 1.00 89.88 78 LYS A C 1
ATOM 632 O O . LYS A 1 78 ? -14.129 6.088 14.383 1.00 89.88 78 LYS A O 1
ATOM 637 N N . PRO A 1 79 ? -13.264 4.114 15.062 1.00 87.75 79 PRO A N 1
ATOM 638 C CA . PRO A 1 79 ? -11.895 4.610 15.083 1.00 87.75 79 PRO A CA 1
ATOM 639 C C . PRO A 1 79 ? -11.462 5.052 13.687 1.00 87.75 79 PRO A C 1
ATOM 641 O O . PRO A 1 79 ? -11.759 4.404 12.682 1.00 87.75 79 PRO A O 1
ATOM 644 N N . LYS A 1 80 ? -10.739 6.166 13.632 1.00 87.62 80 LYS A N 1
ATOM 645 C CA . LYS A 1 80 ? -10.185 6.733 12.398 1.00 87.62 80 LYS A CA 1
ATOM 646 C C . LYS A 1 80 ? -8.791 6.192 12.118 1.00 87.62 80 LYS A C 1
ATOM 648 O O . LYS A 1 80 ? -8.342 6.206 10.973 1.00 87.62 80 LYS A O 1
ATOM 653 N N . THR A 1 81 ? -8.105 5.714 13.154 1.00 87.69 81 THR A N 1
ATOM 654 C CA . THR A 1 81 ? -6.745 5.181 13.058 1.00 87.69 81 THR A CA 1
ATOM 655 C C . THR A 1 81 ? -6.630 3.799 13.697 1.00 87.69 81 THR A C 1
ATOM 657 O O . THR A 1 81 ? -7.449 3.389 14.516 1.00 87.69 81 THR A O 1
ATOM 660 N N . MET A 1 82 ? -5.583 3.062 13.318 1.00 86.69 82 MET A N 1
ATOM 661 C CA . MET A 1 82 ? -5.263 1.767 13.931 1.00 86.69 82 MET A CA 1
ATOM 662 C C . MET A 1 82 ? -4.940 1.908 15.418 1.00 86.69 82 MET A C 1
ATOM 664 O O . MET A 1 82 ? -5.338 1.063 16.207 1.00 86.69 82 MET A O 1
ATOM 668 N N . GLN A 1 83 ? -4.241 2.983 15.788 1.00 88.31 83 GLN A N 1
ATOM 669 C CA . GLN A 1 83 ? -3.857 3.233 17.170 1.00 88.31 83 GLN A CA 1
ATOM 670 C C . GLN A 1 83 ? -5.089 3.421 18.061 1.00 88.31 83 GLN A C 1
ATOM 672 O O . GLN A 1 83 ? -5.188 2.768 19.093 1.00 88.31 83 GLN A O 1
ATOM 677 N N . GLU A 1 84 ? -6.064 4.219 17.617 1.00 88.50 84 GLU A N 1
ATOM 678 C CA . GLU A 1 84 ? -7.339 4.381 18.329 1.00 88.50 84 GLU A CA 1
ATOM 679 C C . GLU A 1 84 ? -8.062 3.036 18.506 1.00 88.50 84 GLU A C 1
ATOM 681 O O . GLU A 1 84 ? -8.576 2.742 19.583 1.00 88.50 84 GLU A O 1
ATOM 686 N N . ALA A 1 85 ? -8.085 2.190 17.468 1.00 89.69 85 ALA A N 1
ATOM 687 C CA . ALA A 1 85 ? -8.701 0.866 17.550 1.00 89.69 85 ALA A CA 1
ATOM 688 C C . ALA A 1 85 ? -8.001 -0.041 18.582 1.00 89.69 85 ALA A C 1
ATOM 690 O O . ALA A 1 85 ? -8.677 -0.722 19.354 1.00 89.69 85 ALA A O 1
ATOM 691 N N . THR A 1 86 ? -6.667 -0.017 18.627 1.00 92.31 86 THR A N 1
ATOM 692 C CA . THR A 1 86 ? -5.860 -0.800 19.574 1.00 92.31 86 THR A CA 1
ATOM 693 C C . THR A 1 86 ? -6.017 -0.310 21.014 1.00 92.31 86 THR A C 1
ATOM 695 O O . THR A 1 86 ? -6.183 -1.128 21.914 1.00 92.31 86 THR A O 1
ATOM 698 N N . GLU A 1 87 ? -6.025 1.003 21.250 1.00 94.31 87 GLU A N 1
ATOM 699 C CA . GLU A 1 87 ? -6.234 1.580 22.588 1.00 94.31 87 GLU A CA 1
ATOM 700 C C . GLU A 1 87 ? -7.625 1.243 23.151 1.00 94.31 87 GLU A C 1
ATOM 702 O O . GLU A 1 87 ? -7.782 0.976 24.345 1.00 94.31 87 GLU A O 1
ATOM 707 N N . MET A 1 88 ? -8.650 1.196 22.294 1.00 92.81 88 MET A N 1
ATOM 708 C CA . MET A 1 88 ? -9.987 0.7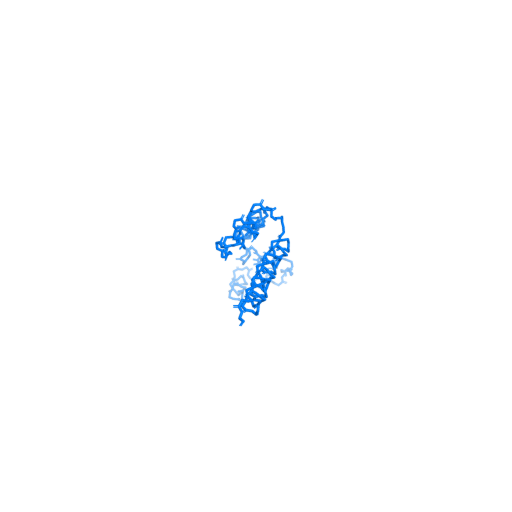66 22.710 1.00 92.81 88 MET A CA 1
ATOM 709 C C . MET A 1 88 ? -10.047 -0.718 23.064 1.00 92.81 88 MET A C 1
ATOM 711 O O . MET A 1 88 ? -10.696 -1.092 24.042 1.00 92.81 88 MET A O 1
ATOM 715 N N . GLU A 1 89 ? -9.388 -1.569 22.280 1.00 91.81 89 GLU A N 1
ATOM 716 C CA . GLU A 1 89 ? -9.315 -3.003 22.550 1.00 91.81 89 GLU A CA 1
ATOM 717 C C . GLU A 1 89 ? -8.628 -3.293 23.891 1.00 91.81 89 GLU A C 1
ATOM 719 O O . GLU A 1 89 ? -9.191 -4.016 24.720 1.00 91.81 89 GLU A O 1
ATOM 724 N N . THR A 1 90 ? -7.460 -2.697 24.146 1.00 93.62 90 THR A N 1
ATOM 725 C CA . THR A 1 90 ? -6.740 -2.884 25.415 1.00 93.62 90 THR A CA 1
ATOM 726 C C . THR A 1 90 ? -7.552 -2.361 26.596 1.00 93.62 90 THR A C 1
ATOM 728 O O . THR A 1 90 ? -7.724 -3.077 27.584 1.00 93.62 90 THR A O 1
ATOM 731 N N . GLY A 1 91 ? -8.185 -1.192 26.459 1.00 93.69 91 GLY A N 1
ATOM 732 C CA . GLY A 1 91 ? -9.074 -0.649 27.487 1.00 93.69 91 GLY A CA 1
ATOM 733 C C . GLY A 1 91 ? -10.277 -1.552 27.801 1.00 93.69 91 GLY A C 1
ATOM 734 O O . GLY A 1 91 ? -10.685 -1.674 28.962 1.00 93.69 91 GLY A O 1
ATOM 735 N N . LEU A 1 92 ? -10.846 -2.225 26.793 1.00 92.12 92 LEU A N 1
ATOM 736 C CA . LEU A 1 92 ? -11.933 -3.192 26.987 1.00 92.12 92 LEU A CA 1
ATOM 737 C C . LEU A 1 92 ? -11.461 -4.464 27.701 1.00 92.12 92 LEU A C 1
ATOM 739 O O . LEU A 1 92 ? -12.183 -4.971 28.569 1.00 92.12 92 LEU A O 1
ATOM 743 N N . MET A 1 93 ? -10.274 -4.972 27.364 1.00 88.94 93 MET A N 1
ATOM 744 C CA . MET A 1 93 ? -9.680 -6.127 28.044 1.00 88.94 93 MET A CA 1
ATOM 745 C C . MET A 1 93 ? -9.388 -5.815 29.514 1.00 88.94 93 MET A C 1
ATOM 747 O O . MET A 1 93 ? -9.832 -6.556 30.394 1.00 88.94 93 MET A O 1
ATOM 751 N N . ASP A 1 94 ? -8.762 -4.673 29.792 1.00 92.88 94 ASP A N 1
ATOM 752 C CA . ASP A 1 94 ? -8.435 -4.237 31.153 1.00 92.88 94 ASP A CA 1
ATOM 753 C C . ASP A 1 94 ? -9.688 -4.067 32.012 1.00 92.88 94 ASP A C 1
ATOM 755 O O . ASP A 1 94 ? -9.742 -4.501 33.168 1.00 92.88 94 ASP A O 1
ATOM 759 N N . LYS A 1 95 ? -10.750 -3.490 31.433 1.00 91.12 95 LYS A N 1
ATOM 760 C CA . LYS A 1 95 ? -12.043 -3.361 32.111 1.00 91.12 95 LYS A CA 1
ATOM 761 C C . LYS A 1 95 ? -12.624 -4.727 32.479 1.00 91.12 95 LYS A C 1
ATOM 763 O O . LYS A 1 95 ? -13.091 -4.890 33.607 1.00 91.12 95 LYS A O 1
ATOM 768 N N . LYS A 1 96 ? -12.598 -5.705 31.564 1.00 88.56 96 LYS A N 1
ATOM 769 C CA . LYS A 1 96 ? -13.098 -7.067 31.835 1.00 88.56 96 LYS A CA 1
ATOM 770 C C . LYS A 1 96 ? -12.290 -7.754 32.937 1.00 88.56 96 LYS A C 1
ATOM 772 O O . LYS A 1 96 ? -12.895 -8.343 33.834 1.00 88.56 96 LYS A O 1
ATOM 777 N N . ILE A 1 97 ? -10.961 -7.635 32.907 1.00 91.19 97 ILE A N 1
ATOM 778 C CA . ILE A 1 97 ? -10.074 -8.185 33.943 1.00 91.19 97 ILE A CA 1
ATOM 779 C C . ILE A 1 97 ? -10.419 -7.579 35.304 1.00 91.19 97 ILE A C 1
ATOM 781 O O . ILE A 1 97 ? -10.658 -8.315 36.262 1.00 91.19 97 ILE A O 1
ATOM 785 N N . ARG A 1 98 ? -10.531 -6.249 35.388 1.00 93.00 98 ARG A N 1
ATOM 786 C CA . ARG A 1 98 ? -10.875 -5.555 36.635 1.00 93.00 98 ARG A CA 1
ATOM 787 C C . ARG A 1 98 ? -12.217 -6.023 37.203 1.00 93.00 98 ARG A C 1
ATOM 789 O O . ARG A 1 98 ? -12.276 -6.409 38.367 1.00 93.00 98 ARG A O 1
ATOM 796 N N . THR A 1 99 ? -13.269 -6.077 36.382 1.00 91.81 99 THR A N 1
ATOM 797 C CA . THR A 1 99 ? -14.600 -6.530 36.828 1.00 91.81 99 THR A CA 1
ATOM 798 C C . THR A 1 99 ? -14.597 -7.982 37.311 1.00 91.81 99 THR A C 1
ATOM 800 O O . THR A 1 99 ? -15.283 -8.313 38.279 1.00 91.81 99 THR A O 1
ATOM 803 N N . TYR A 1 100 ? -13.840 -8.868 36.661 1.00 89.81 100 TYR A N 1
ATOM 804 C CA . TYR A 1 100 ? -13.721 -10.254 37.112 1.00 89.81 100 TYR A CA 1
ATOM 805 C C . TYR A 1 100 ? -13.032 -10.348 38.481 1.00 89.81 100 TYR A C 1
ATOM 807 O O . TYR A 1 100 ? -13.543 -11.014 39.384 1.00 89.81 100 TYR A O 1
ATOM 815 N N . THR A 1 101 ? -11.924 -9.629 38.661 1.00 89.00 101 THR A N 1
ATOM 816 C CA . THR A 1 101 ? -11.178 -9.577 39.926 1.00 89.00 101 THR A CA 1
ATOM 817 C C . THR A 1 101 ? -12.029 -9.015 41.068 1.00 89.00 101 THR A C 1
ATOM 819 O O . THR A 1 101 ? -12.036 -9.573 42.165 1.00 89.00 101 THR A O 1
ATOM 822 N N . GLU A 1 102 ? -12.812 -7.965 40.810 1.00 90.62 102 GLU A N 1
ATOM 823 C CA . GLU A 1 102 ? -13.751 -7.389 41.783 1.00 90.62 102 GLU A CA 1
ATOM 824 C C . GLU A 1 102 ? -14.823 -8.397 42.221 1.00 90.62 102 GLU A C 1
ATOM 826 O O . GLU A 1 102 ? -15.094 -8.533 43.416 1.00 90.62 102 GLU A O 1
ATOM 831 N N . ARG A 1 103 ? -15.406 -9.152 41.279 1.00 90.62 103 ARG A N 1
ATOM 832 C CA . ARG A 1 103 ? -16.401 -10.196 41.589 1.00 90.62 103 ARG A CA 1
ATOM 833 C C . ARG A 1 103 ? -15.806 -11.337 42.409 1.00 90.62 103 ARG A C 1
ATOM 835 O O . ARG A 1 103 ? -16.442 -11.795 43.353 1.00 90.62 103 ARG A O 1
ATOM 842 N N . GLN A 1 104 ? -14.594 -11.774 42.077 1.00 85.38 104 GLN A N 1
ATOM 843 C CA . GLN A 1 104 ? -13.866 -12.784 42.849 1.00 85.38 104 GLN A CA 1
ATOM 844 C C . GLN A 1 104 ? -13.619 -12.315 44.289 1.00 85.38 104 GLN A C 1
ATOM 846 O O . GLN A 1 104 ? -13.888 -13.050 45.239 1.00 85.38 104 GLN A O 1
ATOM 851 N N . ALA A 1 105 ? -13.178 -11.067 44.464 1.00 89.44 105 ALA A N 1
ATOM 852 C CA . ALA A 1 105 ? -12.971 -10.484 45.786 1.00 89.44 105 ALA A CA 1
ATOM 853 C C . ALA A 1 105 ? -14.282 -10.367 46.584 1.00 89.44 105 ALA A C 1
ATOM 855 O O . ALA A 1 105 ? -14.306 -10.685 47.771 1.00 89.44 105 ALA A O 1
ATOM 856 N N . ALA A 1 106 ? -15.379 -9.953 45.942 1.00 85.88 106 ALA A N 1
ATOM 857 C CA . ALA A 1 106 ? -16.690 -9.862 46.583 1.00 85.88 106 ALA A CA 1
ATOM 858 C C . ALA A 1 106 ? -17.234 -11.238 47.005 1.00 85.88 106 ALA A C 1
ATOM 860 O O . ALA A 1 106 ? -17.788 -11.370 48.093 1.00 85.88 106 ALA A O 1
ATOM 861 N N . ASN A 1 107 ? -17.049 -12.266 46.174 1.00 81.38 107 ASN A N 1
ATOM 862 C CA . ASN A 1 107 ? -17.470 -13.628 46.498 1.00 81.38 107 ASN A CA 1
ATOM 863 C C . ASN A 1 107 ? -16.663 -14.223 47.660 1.00 81.38 107 ASN A C 1
ATOM 865 O O . ASN A 1 107 ? -17.252 -14.889 48.506 1.00 81.38 107 ASN A O 1
ATOM 869 N N . LYS A 1 108 ? -15.352 -13.944 47.749 1.00 81.12 108 LYS A N 1
ATOM 870 C CA . LYS A 1 108 ? -14.532 -14.352 48.903 1.00 81.12 108 LYS A CA 1
ATOM 871 C C . LYS A 1 108 ? -15.038 -13.758 50.218 1.00 81.12 108 LYS A C 1
ATOM 873 O O . LYS A 1 108 ? -15.256 -14.508 51.159 1.00 81.12 108 LYS A O 1
ATOM 878 N N . ARG A 1 109 ? -15.310 -12.447 50.253 1.00 76.69 109 ARG A N 1
ATOM 879 C CA . ARG A 1 109 ? -15.824 -11.784 51.469 1.00 76.69 109 ARG A CA 1
ATOM 880 C C . ARG A 1 109 ? -17.167 -12.359 51.925 1.00 76.69 109 ARG A C 1
ATOM 882 O O . ARG A 1 109 ? -17.380 -12.538 53.112 1.00 76.69 109 ARG A O 1
ATOM 889 N N . LYS A 1 110 ? -18.058 -12.702 50.986 1.00 74.00 110 LYS A N 1
ATOM 890 C CA . LYS A 1 110 ? -19.342 -13.342 51.319 1.00 74.00 110 LYS A CA 1
ATOM 891 C C . LYS A 1 110 ? -19.181 -14.744 51.907 1.00 74.00 110 LYS A C 1
ATOM 893 O O . LYS A 1 110 ? -20.009 -15.143 52.715 1.00 74.00 110 LYS A O 1
ATOM 898 N N . PHE A 1 111 ? -18.162 -15.495 51.493 1.00 65.81 111 PHE A N 1
ATOM 899 C CA . PHE A 1 111 ? -17.887 -16.809 52.074 1.00 65.81 111 PHE A CA 1
ATOM 900 C C . PHE A 1 111 ? -17.388 -16.688 53.521 1.00 65.81 111 PHE A C 1
ATOM 902 O O . PHE A 1 111 ? -17.821 -17.457 54.367 1.00 65.81 111 PHE A O 1
ATOM 909 N N . GLU A 1 112 ? -16.546 -15.695 53.813 1.00 66.81 112 GLU A N 1
ATOM 910 C CA . GLU A 1 112 ? -16.034 -15.432 55.168 1.00 66.81 112 GLU A CA 1
ATOM 911 C C . GLU A 1 112 ? -17.103 -14.876 56.124 1.00 66.81 112 GLU A C 1
ATOM 913 O O . GLU A 1 112 ? -17.114 -15.264 57.283 1.00 66.81 112 GLU A O 1
ATOM 918 N N . ASP A 1 113 ? -18.030 -14.033 55.653 1.00 62.97 113 ASP A N 1
ATOM 919 C CA . ASP A 1 113 ? -19.108 -13.474 56.496 1.00 62.97 113 ASP A CA 1
ATOM 920 C C . ASP A 1 113 ? -20.243 -14.469 56.810 1.00 62.97 113 ASP A C 1
ATOM 922 O O . ASP A 1 113 ? -21.070 -14.207 57.683 1.00 62.97 113 ASP A O 1
ATOM 926 N N . THR A 1 114 ? -20.330 -15.589 56.081 1.00 61.47 114 THR A N 1
ATOM 927 C CA . THR A 1 114 ? -21.408 -16.587 56.249 1.00 61.47 114 THR A CA 1
ATOM 928 C C . THR A 1 114 ? -20.905 -17.921 56.818 1.00 61.47 114 THR A C 1
ATOM 930 O O . THR A 1 114 ? -21.681 -18.875 56.897 1.00 61.47 114 THR A O 1
ATOM 933 N N . SER A 1 115 ? -19.622 -18.003 57.186 1.00 52.00 115 SER A N 1
ATOM 934 C CA . SER A 1 115 ? -18.997 -19.177 57.807 1.00 52.00 115 SER A CA 1
ATOM 935 C C . SER A 1 115 ? -18.778 -18.977 59.300 1.00 52.00 115 SER A C 1
ATOM 937 O O . SER A 1 115 ? -18.700 -20.027 59.976 1.00 52.00 115 SER A O 1
#

Solvent-accessible surface area (backbone atoms only — not comparable to full-atom values): 6672 Å² total; per-residue (Å²): 108,69,73,55,51,56,50,48,36,70,72,65,33,64,69,55,54,70,70,53,48,76,65,60,52,49,51,57,49,36,59,74,74,54,41,67,67,59,52,52,47,52,53,50,51,50,49,50,51,52,55,64,63,60,83,68,62,62,47,55,54,52,49,73,68,44,59,76,94,48,28,65,64,54,58,74,66,60,54,91,43,61,65,56,47,49,55,49,52,52,54,52,52,53,50,52,52,52,56,49,53,52,51,53,54,53,52,52,54,54,54,65,78,74,106

Mean predicted aligned error: 14.99 Å

Foldseek 3Di:
DVVVVVVVCVVVHVVCVVPDDPVNVVVVVCVVPVPVVVVVVVVVVVVVCVVVVPDCPDLVVVLVPDDPVCSVVLVVVPDPDPVSSVVSVVVVVVVVVVVVVVVVVVVVVVVVVVD

Organism: Tanacetum cinerariifolium (NCBI:txid118510)